Protein AF-A0A7R9BAF6-F1 (afdb_monomer)

Nearest PDB structures (foldseek):
  5l0d-assembly1_B-2  TM=7.474E-01  e=4.850E-01  Homo sapiens
  3h2u-assembly2_C  TM=7.684E-01  e=6.551E-01  Homo sapiens
  3i2w-assembly1_B  TM=4.732E-01  e=7.714E+00  Drosophila melanogaster

Foldseek 3Di:
DVVVVLVVLLVVLQVLLVLAPDPVLSVQSNVLSVQLVVLVVVLVVLVVVLVVDDVSVVVCVVPNVVSVVSSVVSVVSNVVSVVVSCPPPDDDPPPPVVVVVVVVVVVVVVVVVVVVVVVPDDDDDDDD

InterPro domains:
  IPR054082 Talin, IBS2B domain [PF21896] (3-83)

Secondary structure (DSSP, 8-state):
-HHHHHHHHHHHHHHHHTT-SSHHHHHHHHHHHHHHHHHHHHHHHHHHHHHTSTTHHHHHHHHHHHHHHHHHHHHHHHHHHHHHTT-TT---TT-HHHHHHHHHHHHHHHHHHHHHHHHH--PPPP--

Radius of gyration: 27.86 Å; Cα contacts (8 Å, |Δi|>4): 65; chains: 1; bounding box: 76×46×73 Å

Organism: Timema shepardi (NCBI:txid629360)

Solvent-accessible surface area (backbone atoms only — not comparable to full-atom values): 7197 Å² total; per-residue (Å²): 112,68,70,57,55,54,52,52,50,48,51,46,31,55,57,52,27,74,66,34,98,40,72,67,56,20,50,50,31,45,49,29,42,48,50,31,52,52,41,49,48,52,46,52,53,50,51,52,55,29,73,73,38,94,74,20,75,64,54,45,71,66,60,46,58,63,44,54,51,52,33,52,50,31,46,54,52,35,51,57,43,52,61,61,61,56,51,91,85,59,70,63,82,84,36,70,65,56,44,51,51,52,51,51,54,52,49,53,52,52,50,52,52,48,52,52,52,60,72,71,60,72,84,80,79,81,85,128

Mean predicted aligned error: 7.27 Å

Sequence (128 aa):
MGRKAISDMLTICKGTANNADSEELRSRTLHSGHDVAVQYRELLQTILHTLSRPGGASDAKQSLPPISRRIAQCLTELVASAELLKGTDWVDPDDPTVIAENELLGAAASIDAAAKKLASLRPRRSIQ

pLDDT: mean 93.21, std 7.19, range [47.56, 98.25]

Structure (mmCIF, N/CA/C/O backbone):
data_AF-A0A7R9BAF6-F1
#
_entry.id   AF-A0A7R9BAF6-F1
#
loop_
_atom_site.group_PDB
_atom_site.id
_atom_site.type_symbol
_atom_site.label_atom_id
_atom_site.label_alt_id
_atom_site.label_comp_id
_atom_site.label_asym_id
_atom_site.label_entity_id
_atom_site.label_seq_id
_atom_site.pdbx_PDB_ins_code
_atom_site.Cartn_x
_atom_site.Cartn_y
_atom_site.Cartn_z
_atom_site.occupancy
_atom_site.B_iso_or_equiv
_atom_site.auth_seq_id
_atom_site.auth_comp_id
_atom_site.auth_asym_id
_atom_site.auth_atom_id
_atom_site.pdbx_PDB_model_num
ATOM 1 N N . MET A 1 1 ? 3.240 -11.015 -14.853 1.00 77.19 1 MET A N 1
ATOM 2 C CA . MET A 1 1 ? 3.633 -10.765 -13.447 1.00 77.19 1 MET A CA 1
ATOM 3 C C . MET A 1 1 ? 3.827 -9.270 -13.186 1.00 77.19 1 MET A C 1
ATOM 5 O O . MET A 1 1 ? 2.956 -8.683 -12.565 1.00 77.19 1 MET A O 1
ATOM 9 N N . GLY A 1 2 ? 4.854 -8.618 -13.748 1.00 92.25 2 GLY A N 1
ATOM 10 C CA . GLY A 1 2 ? 5.195 -7.211 -13.458 1.00 92.25 2 GLY A CA 1
ATOM 11 C C . GLY A 1 2 ? 4.102 -6.148 -13.650 1.00 92.25 2 GLY A C 1
ATOM 12 O O . GLY A 1 2 ? 3.822 -5.377 -12.741 1.00 92.25 2 GLY A O 1
ATOM 13 N N . ARG A 1 3 ? 3.428 -6.141 -14.811 1.00 93.88 3 ARG A N 1
ATOM 14 C CA . ARG A 1 3 ? 2.337 -5.189 -15.114 1.00 93.88 3 ARG A CA 1
ATOM 15 C C . ARG A 1 3 ? 1.229 -5.209 -14.057 1.00 93.88 3 ARG A C 1
ATOM 17 O O . ARG A 1 3 ? 0.793 -4.154 -13.615 1.00 93.88 3 ARG A O 1
ATOM 24 N N . LYS A 1 4 ? 0.779 -6.411 -13.682 1.00 96.31 4 LYS A N 1
ATOM 25 C CA . LYS A 1 4 ? -0.276 -6.592 -12.684 1.00 96.31 4 LYS A CA 1
ATOM 26 C C . LYS A 1 4 ? 0.189 -6.090 -11.317 1.00 96.31 4 LYS A C 1
ATOM 28 O O . LYS A 1 4 ? -0.508 -5.288 -10.725 1.00 96.31 4 LYS A O 1
ATOM 33 N N . ALA A 1 5 ? 1.400 -6.453 -10.889 1.00 96.56 5 ALA A N 1
ATOM 34 C CA . ALA A 1 5 ? 1.947 -6.017 -9.604 1.00 96.56 5 ALA A CA 1
ATOM 35 C C . ALA A 1 5 ? 1.987 -4.483 -9.451 1.00 96.56 5 ALA A C 1
ATOM 37 O O . ALA A 1 5 ? 1.559 -3.963 -8.427 1.00 96.56 5 ALA A O 1
ATOM 38 N N . ILE A 1 6 ? 2.438 -3.748 -10.476 1.00 97.31 6 ILE A N 1
ATOM 39 C CA . ILE A 1 6 ? 2.443 -2.275 -10.437 1.00 97.31 6 ILE A CA 1
ATOM 40 C C . ILE A 1 6 ? 1.025 -1.699 -10.482 1.00 97.31 6 ILE A C 1
ATOM 42 O O . ILE A 1 6 ? 0.736 -0.747 -9.766 1.00 97.31 6 ILE A O 1
ATOM 46 N N . SER A 1 7 ? 0.133 -2.271 -11.295 1.00 97.50 7 SER A N 1
ATOM 47 C CA . SER A 1 7 ? -1.269 -1.835 -11.360 1.00 97.50 7 SER A CA 1
ATOM 48 C C . SER A 1 7 ? -1.981 -2.006 -10.017 1.00 97.50 7 SER A C 1
ATOM 50 O O . SER A 1 7 ? -2.667 -1.091 -9.560 1.00 97.50 7 SER A O 1
ATOM 52 N N . ASP A 1 8 ? -1.801 -3.165 -9.385 1.00 98.06 8 ASP A N 1
ATOM 53 C CA . ASP A 1 8 ? -2.385 -3.487 -8.086 1.00 98.06 8 ASP A CA 1
ATOM 54 C C . ASP A 1 8 ? -1.806 -2.544 -7.017 1.00 98.06 8 ASP A C 1
ATOM 56 O O . ASP A 1 8 ? -2.564 -1.912 -6.287 1.00 98.06 8 ASP A O 1
ATOM 60 N N . MET A 1 9 ? -0.482 -2.339 -7.002 1.00 97.75 9 MET A N 1
ATOM 61 C CA . MET A 1 9 ? 0.189 -1.409 -6.084 1.00 97.75 9 MET A CA 1
ATOM 62 C C . MET A 1 9 ? -0.327 0.030 -6.219 1.00 97.75 9 MET A C 1
ATOM 64 O O . MET A 1 9 ? -0.660 0.647 -5.211 1.00 97.75 9 MET A O 1
ATOM 68 N N . LEU A 1 10 ? -0.464 0.558 -7.439 1.00 98.06 10 LEU A N 1
ATOM 69 C CA . LEU A 1 10 ? -0.980 1.916 -7.657 1.00 98.06 10 LEU A CA 1
ATOM 70 C C . LEU A 1 10 ? -2.453 2.051 -7.252 1.00 98.06 10 LEU A C 1
ATOM 72 O O . LEU A 1 10 ? -2.856 3.080 -6.708 1.00 98.06 10 LEU A O 1
ATOM 76 N N . THR A 1 11 ? -3.252 1.010 -7.495 1.00 98.12 11 THR A N 1
ATOM 77 C CA . THR A 1 11 ? -4.656 0.964 -7.062 1.00 98.12 11 THR A CA 1
ATOM 78 C C . THR A 1 11 ? -4.746 1.000 -5.539 1.00 98.12 11 THR A C 1
ATOM 80 O O . THR A 1 11 ? -5.525 1.784 -4.996 1.00 98.12 11 THR A O 1
ATOM 83 N N . ILE A 1 12 ? -3.904 0.218 -4.856 1.00 97.56 12 ILE A N 1
ATOM 84 C CA . ILE A 1 12 ? -3.810 0.201 -3.394 1.00 97.56 12 ILE A CA 1
ATOM 85 C C . ILE A 1 12 ? -3.357 1.567 -2.874 1.00 97.56 12 ILE A C 1
ATOM 87 O O . ILE A 1 12 ? -4.059 2.127 -2.042 1.00 97.56 12 ILE A O 1
ATOM 91 N N . CYS A 1 13 ? -2.278 2.153 -3.410 1.00 97.88 13 CYS A N 1
ATOM 92 C CA . CYS A 1 13 ? -1.794 3.478 -2.994 1.00 97.88 13 CYS A CA 1
ATOM 93 C C . CYS A 1 13 ? -2.885 4.545 -3.102 1.00 97.88 13 CYS A C 1
ATOM 95 O O . CYS A 1 13 ? -3.048 5.363 -2.204 1.00 97.88 13 CYS A O 1
ATOM 97 N N . LYS A 1 14 ? -3.658 4.536 -4.194 1.00 97.31 14 LYS A N 1
ATOM 98 C CA . LYS A 1 14 ? -4.771 5.473 -4.372 1.00 97.31 14 LYS A CA 1
ATOM 99 C C . LYS A 1 14 ? -5.886 5.230 -3.352 1.00 97.31 14 LYS A C 1
ATOM 101 O O . LYS A 1 14 ? -6.432 6.187 -2.810 1.00 97.31 14 LYS A O 1
ATOM 106 N N . GLY A 1 15 ? -6.235 3.967 -3.113 1.00 96.44 15 GLY A N 1
ATOM 107 C CA . GLY A 1 15 ? -7.258 3.585 -2.142 1.00 96.44 15 GLY A CA 1
ATOM 108 C C . GLY A 1 15 ? -6.882 3.967 -0.711 1.00 96.44 15 GLY A C 1
ATOM 109 O O . GLY A 1 15 ? -7.695 4.561 -0.007 1.00 96.44 15 GLY A O 1
ATOM 110 N N . THR A 1 16 ? -5.649 3.685 -0.291 1.00 94.88 16 THR A N 1
ATOM 111 C CA . THR A 1 16 ? -5.174 3.992 1.064 1.00 94.88 16 THR A CA 1
ATOM 112 C C . THR A 1 16 ? -4.948 5.485 1.265 1.00 94.88 16 THR A C 1
ATOM 114 O O . THR A 1 16 ? -5.352 6.016 2.292 1.00 94.88 16 THR A O 1
ATOM 117 N N . ALA A 1 17 ? -4.417 6.199 0.268 1.00 96.19 17 ALA A N 1
ATOM 118 C CA . ALA A 1 17 ? -4.232 7.647 0.348 1.00 96.19 17 ALA A CA 1
ATOM 119 C C . ALA A 1 17 ? -5.557 8.406 0.558 1.00 96.19 17 ALA A C 1
ATOM 121 O O . ALA A 1 17 ? -5.575 9.425 1.241 1.00 96.19 17 ALA A O 1
ATOM 122 N N . ASN A 1 18 ? -6.678 7.910 0.021 1.00 94.12 18 ASN A N 1
ATOM 123 C CA . ASN A 1 18 ? -7.999 8.507 0.259 1.00 94.12 18 ASN A CA 1
ATOM 124 C C . ASN A 1 18 ? -8.482 8.383 1.713 1.00 94.12 18 ASN A C 1
ATOM 126 O O . ASN A 1 18 ? -9.389 9.114 2.097 1.00 94.12 18 ASN A O 1
ATOM 130 N N . ASN A 1 19 ? -7.902 7.467 2.488 1.00 90.62 19 ASN A N 1
ATOM 131 C CA . ASN A 1 19 ? -8.203 7.262 3.903 1.00 90.62 19 ASN A CA 1
ATOM 132 C C . ASN A 1 19 ? -7.116 7.855 4.815 1.00 90.62 19 ASN A C 1
ATOM 134 O O . ASN A 1 19 ? -7.100 7.562 6.001 1.00 90.62 19 ASN A O 1
ATOM 138 N N . ALA A 1 20 ? -6.180 8.642 4.274 1.00 94.75 20 ALA A N 1
ATOM 139 C CA . ALA A 1 20 ? -5.123 9.245 5.071 1.00 94.75 20 ALA A CA 1
ATOM 140 C C . ALA A 1 20 ? -5.676 10.346 5.989 1.00 94.75 20 ALA A C 1
ATOM 142 O O . ALA A 1 20 ? -6.450 11.195 5.545 1.00 94.75 20 ALA A O 1
ATOM 143 N N . ASP A 1 21 ? -5.183 10.392 7.226 1.00 91.88 21 ASP A N 1
ATOM 144 C CA . ASP A 1 21 ? -5.605 11.371 8.240 1.00 91.88 21 ASP A CA 1
ATOM 145 C C . ASP A 1 21 ? -5.171 12.813 7.930 1.00 91.88 21 ASP A C 1
ATOM 147 O O . ASP A 1 21 ? -5.655 13.770 8.536 1.00 91.88 21 ASP A O 1
ATOM 151 N N . SER A 1 22 ? -4.241 12.996 6.987 1.00 94.69 22 SER A N 1
ATOM 152 C CA . SER A 1 22 ? -3.759 14.311 6.577 1.00 94.69 22 SER A CA 1
ATOM 153 C C . SER A 1 22 ? -3.507 14.404 5.075 1.00 94.69 22 SER A C 1
ATOM 155 O O . SER A 1 22 ? -3.137 13.437 4.404 1.00 94.69 22 SER A O 1
ATOM 157 N N . GLU A 1 23 ? -3.654 15.620 4.546 1.00 96.69 23 GLU A N 1
ATOM 158 C CA . GLU A 1 23 ? -3.331 15.935 3.152 1.00 96.69 23 GLU A CA 1
ATOM 159 C C . GLU A 1 23 ? -1.846 15.681 2.841 1.00 96.69 23 GLU A C 1
ATOM 161 O O . GLU A 1 23 ? -1.501 15.226 1.751 1.00 96.69 23 GLU A O 1
ATOM 166 N N . GLU A 1 24 ? -0.965 15.912 3.815 1.00 96.50 24 GLU A N 1
ATOM 167 C CA . GLU A 1 24 ? 0.462 15.620 3.692 1.00 96.50 24 GLU A CA 1
ATOM 168 C C . GLU A 1 24 ? 0.711 14.119 3.509 1.00 96.50 24 GLU A C 1
ATOM 170 O O . GLU A 1 24 ? 1.409 13.720 2.575 1.00 96.50 24 GLU A O 1
ATOM 175 N N . LEU A 1 25 ? 0.099 13.274 4.345 1.00 96.00 25 LEU A N 1
ATOM 176 C CA . LEU A 1 25 ? 0.255 11.823 4.262 1.00 96.00 25 LEU A CA 1
ATOM 177 C C . LEU A 1 25 ? -0.388 11.254 2.991 1.00 96.00 25 LEU A C 1
ATOM 179 O O . LEU A 1 25 ? 0.186 10.366 2.347 1.00 96.00 25 LEU A O 1
ATOM 183 N N . ARG A 1 26 ? -1.531 11.815 2.575 1.00 97.56 26 ARG A N 1
ATOM 184 C CA . ARG A 1 26 ? -2.157 11.521 1.280 1.00 97.56 26 ARG A CA 1
ATOM 185 C C . ARG A 1 26 ? -1.191 11.804 0.135 1.00 97.56 26 ARG A C 1
ATOM 187 O O . ARG A 1 26 ? -0.929 10.922 -0.684 1.00 97.56 26 ARG A O 1
ATOM 194 N N . SER A 1 27 ? -0.647 13.018 0.093 1.00 97.88 27 SER A N 1
ATOM 195 C CA . SER A 1 27 ? 0.299 13.443 -0.937 1.00 97.88 27 SER A CA 1
ATOM 196 C C . SER A 1 27 ? 1.537 12.551 -0.940 1.00 97.88 27 SER A C 1
ATOM 198 O O . SER A 1 27 ? 1.890 12.003 -1.984 1.00 97.88 27 SER A O 1
ATOM 200 N N . ARG A 1 28 ? 2.149 12.320 0.225 1.00 97.44 28 ARG A N 1
ATOM 201 C CA . ARG A 1 28 ? 3.330 11.464 0.379 1.00 97.44 28 ARG A CA 1
ATOM 202 C C . ARG A 1 28 ? 3.094 10.050 -0.155 1.00 97.44 28 ARG A C 1
ATOM 204 O O . ARG A 1 28 ? 3.900 9.560 -0.937 1.00 97.44 28 ARG A O 1
ATOM 211 N N . THR A 1 29 ? 1.968 9.427 0.192 1.00 97.94 29 THR A N 1
ATOM 212 C CA . THR A 1 29 ? 1.611 8.075 -0.274 1.00 97.94 29 THR A CA 1
ATOM 213 C C . THR A 1 29 ? 1.487 8.013 -1.797 1.00 97.94 29 THR A C 1
ATOM 215 O O . THR A 1 29 ? 2.025 7.104 -2.434 1.00 97.94 29 THR A O 1
ATOM 218 N N . LEU A 1 30 ? 0.804 8.994 -2.399 1.00 98.12 30 LEU A N 1
ATOM 219 C CA . LEU A 1 30 ? 0.645 9.067 -3.853 1.00 98.12 30 LEU A CA 1
ATOM 220 C C . LEU A 1 30 ? 1.987 9.287 -4.563 1.00 98.12 30 LEU A C 1
ATOM 222 O O . LEU A 1 30 ? 2.245 8.637 -5.578 1.00 98.12 30 LEU A O 1
ATOM 226 N N . HIS A 1 31 ? 2.846 10.154 -4.019 1.00 98.12 31 HIS A N 1
ATOM 227 C CA . HIS A 1 31 ? 4.179 10.411 -4.564 1.00 98.12 31 HIS A CA 1
ATOM 228 C C . HIS A 1 31 ? 5.076 9.172 -4.477 1.00 98.12 31 HIS A C 1
ATOM 230 O O . HIS A 1 31 ? 5.624 8.757 -5.496 1.00 98.12 31 HIS A O 1
ATOM 236 N N . SER A 1 32 ? 5.157 8.505 -3.321 1.00 97.94 32 SER A N 1
ATOM 237 C CA . SER A 1 32 ? 5.966 7.287 -3.184 1.00 97.94 32 SER A CA 1
ATOM 238 C C . SER A 1 32 ? 5.497 6.170 -4.127 1.00 97.94 32 SER A C 1
ATOM 240 O O . SER A 1 32 ? 6.321 5.511 -4.763 1.00 97.94 32 SER A O 1
ATOM 242 N N . GLY A 1 33 ? 4.182 5.978 -4.291 1.00 98.12 33 GLY A N 1
ATOM 243 C CA . GLY A 1 33 ? 3.640 5.009 -5.253 1.00 98.12 33 GLY A CA 1
ATOM 244 C C . GLY A 1 33 ? 3.973 5.362 -6.709 1.00 98.12 33 GLY A C 1
ATOM 245 O O . GLY A 1 33 ? 4.357 4.491 -7.499 1.00 98.12 33 GLY A O 1
ATOM 246 N N . HIS A 1 34 ? 3.876 6.646 -7.065 1.00 98.19 34 HIS A N 1
ATOM 247 C CA . HIS A 1 34 ? 4.282 7.155 -8.375 1.00 98.19 34 HIS A CA 1
ATOM 248 C C . HIS A 1 34 ? 5.770 6.898 -8.651 1.00 98.19 34 HIS A C 1
ATOM 250 O O . HIS A 1 34 ? 6.114 6.403 -9.728 1.00 98.19 34 HIS A O 1
ATOM 256 N N . ASP A 1 35 ? 6.645 7.166 -7.686 1.00 98.25 35 ASP A N 1
ATOM 257 C CA . ASP A 1 35 ? 8.091 7.029 -7.864 1.00 98.25 35 ASP A CA 1
ATOM 258 C C . ASP A 1 35 ? 8.504 5.572 -8.079 1.00 98.25 35 ASP A C 1
ATOM 260 O O . ASP A 1 35 ? 9.280 5.283 -8.997 1.00 98.25 35 ASP A O 1
ATOM 264 N N . VAL A 1 36 ? 7.894 4.626 -7.351 1.00 98.12 36 VAL A N 1
ATOM 265 C CA . VAL A 1 36 ? 8.062 3.187 -7.625 1.00 98.12 36 VAL A CA 1
ATOM 266 C C . VAL A 1 36 ? 7.672 2.858 -9.072 1.00 98.12 36 VAL A C 1
ATOM 268 O O . VAL A 1 36 ? 8.406 2.149 -9.767 1.00 98.12 36 VAL A O 1
ATOM 271 N N . ALA A 1 37 ? 6.546 3.385 -9.564 1.00 98.06 37 ALA A N 1
ATOM 272 C CA . ALA A 1 37 ? 6.095 3.138 -10.934 1.00 98.06 37 ALA A CA 1
ATOM 273 C C . ALA A 1 37 ? 7.024 3.762 -11.991 1.00 98.06 37 ALA A C 1
ATOM 275 O O . ALA A 1 37 ? 7.264 3.143 -13.034 1.00 98.06 37 ALA A O 1
ATOM 276 N N . VAL A 1 38 ? 7.590 4.944 -11.728 1.00 98.19 38 VAL A N 1
ATOM 277 C CA . VAL A 1 38 ? 8.584 5.583 -12.604 1.00 98.19 38 VAL A CA 1
ATOM 278 C C . VAL A 1 38 ? 9.864 4.755 -12.677 1.00 98.19 38 VAL A C 1
ATOM 280 O O . VAL A 1 38 ? 10.321 4.463 -13.785 1.00 98.19 38 VAL A O 1
ATOM 283 N N . GLN A 1 39 ? 10.409 4.313 -11.540 1.00 97.62 39 GLN A N 1
ATOM 284 C CA . GLN A 1 39 ? 11.616 3.476 -11.538 1.00 97.62 39 GLN A CA 1
ATOM 285 C C . GLN A 1 39 ? 11.365 2.110 -12.190 1.00 97.62 39 GLN A C 1
ATOM 287 O O . GLN A 1 39 ? 12.229 1.575 -12.887 1.00 97.62 39 GLN A O 1
ATOM 292 N N . TYR A 1 40 ? 10.162 1.553 -12.032 1.00 97.56 40 TYR A N 1
ATOM 293 C CA . TYR A 1 40 ? 9.788 0.327 -12.728 1.00 97.56 40 TYR A CA 1
ATOM 294 C C . TYR A 1 40 ? 9.671 0.527 -14.245 1.00 97.56 40 TYR A C 1
ATOM 296 O O . TYR A 1 40 ? 10.091 -0.333 -15.020 1.00 97.56 40 TYR A O 1
ATOM 304 N N . ARG A 1 41 ? 9.139 1.666 -14.701 1.00 97.12 41 ARG A N 1
ATOM 305 C CA . ARG A 1 41 ? 9.104 2.006 -16.131 1.00 97.12 41 ARG A CA 1
ATOM 306 C C . ARG A 1 41 ? 10.515 2.131 -16.706 1.00 97.12 41 ARG A C 1
ATOM 308 O O . ARG A 1 41 ? 10.770 1.560 -17.764 1.00 97.12 41 ARG A O 1
ATOM 315 N N . GLU A 1 42 ? 11.417 2.796 -15.989 1.00 96.31 42 GLU A N 1
ATOM 316 C CA . GLU A 1 42 ? 12.834 2.916 -16.360 1.00 96.31 42 GLU A CA 1
ATOM 317 C C . GLU A 1 42 ? 13.495 1.535 -16.511 1.00 96.31 42 GLU A C 1
ATOM 319 O O . GLU A 1 42 ? 14.204 1.273 -17.487 1.00 96.31 42 GLU A O 1
ATOM 324 N N . LEU A 1 43 ? 13.200 0.604 -15.594 1.00 95.69 43 LEU A N 1
ATOM 325 C CA . LEU A 1 43 ? 13.653 -0.785 -15.693 1.00 95.69 43 LEU A CA 1
ATOM 326 C C . LEU A 1 43 ? 13.177 -1.444 -16.992 1.00 95.69 43 LEU A C 1
ATOM 328 O O . LEU A 1 43 ? 13.979 -2.052 -17.700 1.00 95.69 43 LEU A O 1
ATOM 332 N N . LEU A 1 44 ? 11.888 -1.320 -17.324 1.00 95.06 44 LEU A N 1
ATOM 333 C CA . LEU A 1 44 ? 11.327 -1.909 -18.544 1.00 95.06 44 LEU A CA 1
ATOM 334 C C . LEU A 1 44 ? 11.938 -1.301 -19.812 1.00 95.06 44 LEU A C 1
ATOM 336 O O . LEU A 1 44 ? 12.245 -2.036 -20.751 1.00 95.06 44 LEU A O 1
ATOM 340 N N . GLN A 1 45 ? 12.135 0.018 -19.834 1.00 94.44 45 GLN A N 1
ATOM 341 C CA . GLN A 1 45 ? 12.775 0.720 -20.950 1.00 94.44 45 GLN A CA 1
ATOM 342 C C . GLN A 1 45 ? 14.228 0.265 -21.130 1.00 94.44 45 GLN A C 1
ATOM 344 O O . GLN A 1 45 ? 14.650 -0.011 -22.255 1.00 94.44 45 GLN A O 1
ATOM 349 N N . THR A 1 46 ? 14.961 0.096 -20.028 1.00 93.31 46 THR A N 1
ATOM 350 C CA . THR A 1 46 ? 16.342 -0.404 -20.046 1.00 93.31 46 THR A CA 1
ATOM 351 C C . THR A 1 46 ? 16.406 -1.839 -20.553 1.00 93.31 46 THR A C 1
ATOM 353 O O . THR A 1 46 ? 17.188 -2.131 -21.452 1.00 93.31 46 THR A O 1
ATOM 356 N N . ILE A 1 47 ? 15.540 -2.725 -20.050 1.00 92.69 47 ILE A N 1
ATOM 357 C CA . ILE A 1 47 ? 15.453 -4.114 -20.523 1.00 92.69 47 ILE A CA 1
ATOM 358 C C . ILE A 1 47 ? 15.176 -4.150 -22.029 1.00 92.69 47 ILE A C 1
ATOM 360 O O . ILE A 1 47 ? 15.863 -4.864 -22.757 1.00 92.69 47 ILE A O 1
ATOM 364 N N . LEU A 1 48 ? 14.211 -3.361 -22.512 1.00 92.06 48 LEU A N 1
ATOM 365 C CA . LEU A 1 48 ? 13.889 -3.296 -23.936 1.00 92.06 48 LEU A CA 1
ATOM 366 C C . LEU A 1 48 ? 15.089 -2.829 -24.769 1.00 92.06 48 LEU A C 1
ATOM 368 O O . LEU A 1 48 ? 15.411 -3.461 -25.776 1.00 92.06 48 LEU A O 1
ATOM 372 N N . HIS A 1 49 ? 15.762 -1.754 -24.346 1.00 90.88 49 HIS A N 1
ATOM 373 C CA . HIS A 1 49 ? 16.949 -1.245 -25.035 1.00 90.88 49 HIS A CA 1
ATOM 374 C C . HIS A 1 49 ? 18.042 -2.313 -25.119 1.00 90.88 49 HIS A C 1
ATOM 376 O O . HIS A 1 49 ? 18.604 -2.558 -26.186 1.00 90.88 49 HIS A O 1
ATOM 382 N N . THR A 1 50 ? 18.304 -2.985 -24.001 1.00 90.88 50 THR A N 1
ATOM 383 C CA . THR A 1 50 ? 19.333 -4.011 -23.904 1.00 90.88 50 THR A CA 1
ATOM 384 C C . THR A 1 50 ? 19.024 -5.239 -24.760 1.00 90.88 50 THR A C 1
ATOM 386 O O . THR A 1 50 ? 19.916 -5.751 -25.430 1.00 90.88 50 THR A O 1
ATOM 389 N N . LEU A 1 51 ? 17.770 -5.695 -24.801 1.00 88.88 51 LEU A N 1
ATOM 390 C CA . LEU A 1 51 ? 17.365 -6.831 -25.639 1.00 88.88 51 LEU A CA 1
ATOM 391 C C . LEU A 1 51 ? 17.383 -6.506 -27.139 1.00 88.88 51 LEU A C 1
ATOM 393 O O . LEU A 1 51 ? 17.496 -7.413 -27.958 1.00 88.88 51 LEU A O 1
ATOM 397 N N . SER A 1 52 ? 17.293 -5.225 -27.500 1.00 88.44 52 SER A N 1
ATOM 398 C CA . SER A 1 52 ? 17.239 -4.776 -28.896 1.00 88.44 52 SER A CA 1
ATOM 399 C C . SER A 1 52 ? 18.620 -4.603 -29.548 1.00 88.44 52 SER A C 1
ATOM 401 O O . SER A 1 52 ? 18.688 -4.326 -30.744 1.00 88.44 52 SER A O 1
ATOM 403 N N . ARG A 1 53 ? 19.728 -4.745 -28.800 1.00 87.19 53 ARG A N 1
ATOM 404 C CA . ARG A 1 53 ? 21.102 -4.571 -29.310 1.00 87.19 53 ARG A CA 1
ATOM 405 C C . ARG A 1 53 ? 21.894 -5.886 -29.343 1.00 87.19 53 ARG A C 1
ATOM 407 O O . ARG A 1 53 ? 21.896 -6.622 -28.353 1.00 87.19 53 ARG A O 1
ATOM 414 N N . PRO A 1 54 ? 22.663 -6.152 -30.419 1.00 80.38 54 PRO A N 1
ATOM 415 C CA . PRO A 1 54 ? 23.653 -7.227 -30.422 1.00 80.38 54 PRO A CA 1
ATOM 416 C C . PRO A 1 54 ? 24.668 -7.012 -29.290 1.00 80.38 54 PRO A C 1
ATOM 418 O O . PRO A 1 54 ? 25.215 -5.920 -29.153 1.00 80.38 54 PRO A O 1
ATOM 421 N N . GLY A 1 55 ? 24.900 -8.033 -28.460 1.00 77.31 55 GLY A N 1
ATOM 422 C CA . GLY A 1 55 ? 25.800 -7.942 -27.300 1.00 77.31 55 GLY A CA 1
ATOM 423 C C . GLY A 1 55 ? 25.179 -7.363 -26.020 1.00 77.31 55 GLY A C 1
ATOM 424 O O . GLY A 1 55 ? 25.868 -7.283 -25.009 1.00 77.31 55 GLY A O 1
ATOM 425 N N . GLY A 1 56 ? 23.881 -7.036 -25.996 1.00 76.88 56 GLY A N 1
ATOM 426 C CA . GLY A 1 56 ? 23.238 -6.406 -24.834 1.00 76.88 56 GLY A CA 1
ATOM 427 C C . GLY A 1 56 ? 23.329 -7.187 -23.513 1.00 76.88 56 GLY A C 1
ATOM 428 O O . GLY A 1 56 ? 23.238 -6.600 -22.440 1.00 76.88 56 GLY A O 1
ATOM 429 N N . ALA A 1 57 ? 23.588 -8.496 -23.539 1.00 76.31 57 ALA A N 1
ATOM 430 C CA . ALA A 1 57 ? 23.733 -9.294 -22.320 1.00 76.31 57 ALA A CA 1
ATOM 431 C C . ALA A 1 57 ? 24.852 -8.798 -21.375 1.00 76.31 57 ALA A C 1
ATOM 433 O O . ALA A 1 57 ? 24.719 -8.953 -20.158 1.00 76.31 57 ALA A O 1
ATOM 434 N N . SER A 1 58 ? 25.936 -8.202 -21.892 1.00 78.69 58 SER A N 1
ATOM 435 C CA . SER A 1 58 ? 26.980 -7.591 -21.050 1.00 78.69 58 SER A CA 1
ATOM 436 C C . SER A 1 58 ? 26.517 -6.273 -20.430 1.00 78.69 58 SER A C 1
ATOM 438 O O . SER A 1 58 ? 26.728 -6.054 -19.238 1.00 78.69 58 SER A O 1
ATOM 440 N N . ASP A 1 59 ? 25.821 -5.444 -21.209 1.00 81.56 59 ASP A N 1
ATOM 441 C CA . ASP A 1 59 ? 25.312 -4.139 -20.776 1.00 81.56 59 ASP A CA 1
ATOM 442 C C . ASP A 1 59 ? 24.216 -4.297 -19.712 1.00 81.56 59 ASP A C 1
ATOM 444 O O . ASP A 1 59 ? 24.188 -3.550 -18.733 1.00 81.56 59 ASP A O 1
ATOM 448 N N . ALA A 1 60 ? 23.371 -5.330 -19.835 1.00 84.25 60 ALA A N 1
ATOM 449 C CA . ALA A 1 60 ? 22.319 -5.658 -18.865 1.00 84.25 60 ALA A CA 1
ATOM 450 C C . ALA A 1 60 ? 22.878 -5.849 -17.450 1.00 84.25 60 ALA A C 1
ATOM 452 O O . ALA A 1 60 ? 22.305 -5.386 -16.462 1.00 84.25 60 ALA A O 1
ATOM 453 N N . LYS A 1 61 ? 24.015 -6.550 -17.352 1.00 83.12 61 LYS A N 1
ATOM 454 C CA . LYS A 1 61 ? 24.642 -6.886 -16.068 1.00 83.12 61 LYS A CA 1
ATOM 455 C C . LYS A 1 61 ? 25.136 -5.648 -15.325 1.00 83.12 61 LYS A C 1
ATOM 457 O O . LYS A 1 61 ? 25.240 -5.694 -14.103 1.00 83.12 61 LYS A O 1
ATOM 462 N N . GLN A 1 62 ? 25.419 -4.558 -16.036 1.00 88.31 62 GLN A N 1
ATOM 463 C CA . GLN A 1 62 ? 25.882 -3.307 -15.439 1.00 88.31 62 GLN A CA 1
ATOM 464 C C . GLN A 1 62 ? 24.739 -2.308 -15.215 1.00 88.31 62 GLN A C 1
ATOM 466 O O . GLN A 1 62 ? 24.717 -1.635 -14.184 1.00 88.31 62 GLN A O 1
ATOM 471 N N . SER A 1 63 ? 23.773 -2.228 -16.135 1.00 90.44 63 SER A N 1
ATOM 472 C CA . SER A 1 63 ? 22.720 -1.202 -16.112 1.00 90.44 63 SER A CA 1
ATOM 473 C C . SER A 1 63 ? 21.531 -1.535 -15.202 1.00 90.44 63 SER A C 1
ATOM 475 O O . SER A 1 63 ? 20.961 -0.635 -14.583 1.00 90.44 63 SER A O 1
ATOM 477 N N . LEU A 1 64 ? 21.166 -2.815 -15.066 1.00 93.81 64 LEU A N 1
ATOM 478 C CA . LEU A 1 64 ? 19.987 -3.232 -14.296 1.00 93.81 64 LEU A CA 1
ATOM 479 C C . LEU A 1 64 ? 20.164 -3.154 -12.767 1.00 93.81 64 LEU A C 1
ATOM 481 O O . LEU A 1 64 ? 19.234 -2.690 -12.098 1.00 93.81 64 LEU A O 1
ATOM 485 N N . PRO A 1 65 ? 21.309 -3.545 -12.162 1.00 95.75 65 PRO A N 1
ATOM 486 C CA . PRO A 1 65 ? 21.450 -3.517 -10.703 1.00 95.75 65 PRO A CA 1
ATOM 487 C C . PRO A 1 65 ? 21.258 -2.128 -10.063 1.00 95.75 65 PRO A C 1
ATOM 489 O O . PRO A 1 65 ? 20.581 -2.045 -9.036 1.00 95.75 65 PRO A O 1
ATOM 492 N N . PRO A 1 66 ? 21.776 -1.018 -10.631 1.00 96.38 66 PRO A N 1
ATOM 493 C CA . PRO A 1 66 ? 21.478 0.325 -10.133 1.00 96.38 66 PRO A CA 1
ATOM 494 C C . PRO A 1 66 ? 19.985 0.675 -10.151 1.00 96.38 66 PRO A C 1
ATOM 496 O O . PRO A 1 66 ? 19.500 1.304 -9.214 1.00 96.38 66 PRO A O 1
ATOM 499 N N . ILE A 1 67 ? 19.245 0.273 -11.190 1.00 96.12 67 ILE A N 1
ATOM 500 C CA . ILE A 1 67 ? 17.794 0.508 -11.274 1.00 96.12 67 ILE A CA 1
ATOM 501 C C . ILE A 1 67 ? 17.069 -0.310 -10.203 1.00 96.12 67 ILE A C 1
ATOM 503 O O . ILE A 1 67 ? 16.224 0.221 -9.489 1.00 96.12 67 ILE A O 1
ATOM 507 N N . SER A 1 68 ? 17.459 -1.574 -10.018 1.00 96.56 68 SER A N 1
ATOM 508 C CA . SER A 1 68 ? 16.900 -2.424 -8.963 1.00 96.56 68 SER A CA 1
ATOM 509 C C . SER A 1 68 ? 17.093 -1.827 -7.566 1.00 96.56 68 SER A C 1
ATOM 511 O O . SER A 1 68 ? 16.180 -1.901 -6.747 1.00 96.56 68 SER A O 1
ATOM 513 N N . ARG A 1 69 ? 18.255 -1.219 -7.285 1.00 98.06 69 ARG A N 1
ATOM 514 C CA . ARG A 1 69 ? 18.503 -0.537 -6.004 1.00 98.06 69 ARG A CA 1
ATOM 515 C C . ARG A 1 69 ? 17.616 0.693 -5.821 1.00 98.06 69 ARG A C 1
ATOM 517 O O . ARG A 1 69 ? 17.083 0.876 -4.734 1.00 98.06 69 ARG A O 1
ATOM 524 N N . ARG A 1 70 ? 17.412 1.486 -6.878 1.00 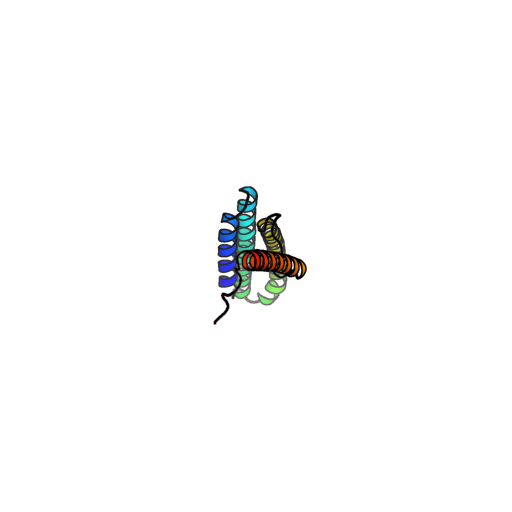98.12 70 ARG A N 1
ATOM 525 C CA . ARG A 1 70 ? 16.492 2.636 -6.848 1.00 98.12 70 ARG A CA 1
ATOM 526 C C . ARG A 1 70 ? 15.051 2.204 -6.584 1.00 98.12 70 ARG A C 1
ATOM 528 O O . ARG A 1 70 ? 14.392 2.794 -5.741 1.00 98.12 70 ARG A O 1
ATOM 535 N N . ILE A 1 71 ? 14.586 1.129 -7.228 1.00 97.75 71 ILE A N 1
ATOM 536 C CA . ILE A 1 71 ? 13.259 0.556 -6.947 1.00 97.75 71 ILE A CA 1
ATOM 537 C C . ILE A 1 71 ? 13.152 0.144 -5.475 1.00 97.75 71 ILE A C 1
ATOM 539 O O . ILE A 1 71 ? 12.163 0.471 -4.830 1.00 97.75 71 ILE A O 1
ATOM 543 N N . ALA A 1 72 ? 14.165 -0.538 -4.932 1.00 97.94 72 ALA A N 1
ATOM 544 C CA . ALA A 1 72 ? 14.165 -0.944 -3.527 1.00 97.94 72 ALA A CA 1
ATOM 545 C C . ALA A 1 72 ? 14.097 0.261 -2.572 1.00 97.94 72 ALA A C 1
ATOM 547 O O . ALA A 1 72 ? 13.365 0.211 -1.592 1.00 97.94 72 ALA A O 1
ATOM 548 N N . GLN A 1 73 ? 14.799 1.356 -2.878 1.00 98.06 73 GLN A N 1
ATOM 549 C CA . GLN A 1 73 ? 14.733 2.597 -2.098 1.00 98.06 73 GLN A CA 1
ATOM 550 C C . GLN A 1 73 ? 13.328 3.212 -2.122 1.00 98.06 73 GLN A C 1
ATOM 552 O O . GLN A 1 73 ? 12.765 3.466 -1.060 1.00 98.06 73 GLN A O 1
ATOM 557 N N . CYS A 1 74 ? 12.721 3.356 -3.305 1.00 98.00 74 CYS A N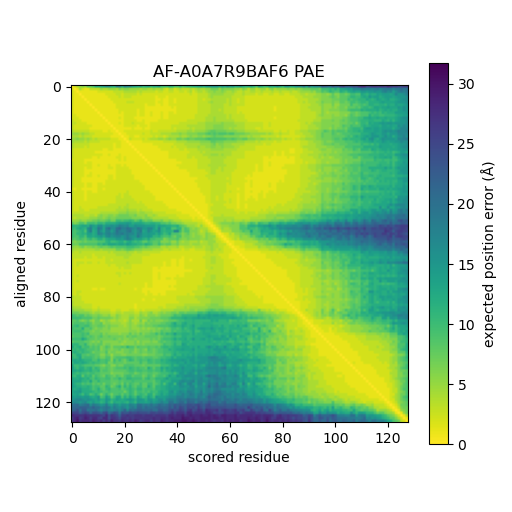 1
ATOM 558 C CA . CYS A 1 74 ? 11.347 3.853 -3.423 1.00 98.00 74 CYS A CA 1
ATOM 559 C C . CYS A 1 74 ? 10.341 2.943 -2.694 1.00 98.00 74 CYS A C 1
ATOM 561 O O . CYS A 1 74 ? 9.382 3.427 -2.100 1.00 98.00 74 CYS A O 1
ATOM 563 N N . LEU A 1 75 ? 10.559 1.621 -2.704 1.00 97.62 75 LEU A N 1
ATOM 564 C CA . LEU A 1 75 ? 9.727 0.678 -1.953 1.00 97.62 75 LEU A CA 1
ATOM 565 C C . LEU A 1 75 ? 9.867 0.867 -0.442 1.00 97.62 75 LEU A C 1
ATOM 567 O O . LEU A 1 75 ? 8.855 0.844 0.251 1.00 97.62 75 LEU A O 1
ATOM 571 N N . THR A 1 76 ? 11.076 1.096 0.072 1.00 98.06 76 THR A N 1
ATOM 572 C CA . THR A 1 76 ? 11.285 1.411 1.494 1.00 98.06 76 THR A CA 1
ATOM 573 C C . THR A 1 76 ? 10.513 2.665 1.905 1.00 98.06 76 THR A C 1
ATOM 575 O O . THR A 1 76 ? 9.870 2.676 2.953 1.00 98.06 76 THR A O 1
ATOM 578 N N . GLU A 1 77 ? 10.517 3.707 1.074 1.00 97.25 77 GLU A N 1
ATOM 579 C CA . GLU A 1 77 ? 9.761 4.941 1.333 1.00 97.25 77 GLU A CA 1
ATOM 580 C C . GLU A 1 77 ? 8.243 4.731 1.268 1.00 97.25 77 GLU A C 1
ATOM 582 O O . GLU A 1 77 ? 7.502 5.270 2.099 1.00 97.25 77 GLU A O 1
ATOM 587 N N . LEU A 1 78 ? 7.774 3.922 0.313 1.00 97.69 78 LEU A N 1
ATOM 588 C CA . LEU A 1 78 ? 6.364 3.563 0.203 1.00 97.69 78 LEU A CA 1
ATOM 589 C C . LEU A 1 78 ? 5.898 2.757 1.422 1.00 97.69 78 LEU A C 1
ATOM 591 O O . LEU A 1 78 ? 4.844 3.059 1.975 1.00 97.69 78 LEU A O 1
ATOM 595 N N . VAL A 1 79 ? 6.693 1.783 1.875 1.00 97.06 79 VAL A N 1
ATOM 596 C CA . VAL A 1 79 ? 6.410 1.003 3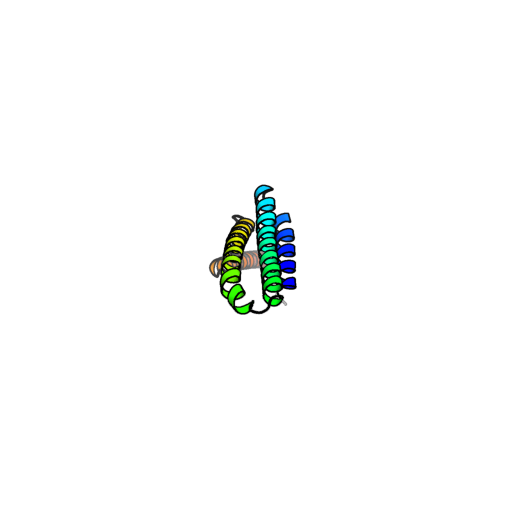.090 1.00 97.06 79 VAL A CA 1
ATOM 597 C C . VAL A 1 79 ? 6.385 1.909 4.316 1.00 97.06 79 VAL A C 1
ATOM 599 O O . VAL A 1 79 ? 5.432 1.853 5.083 1.00 97.06 79 VAL A O 1
ATOM 602 N N . ALA A 1 80 ? 7.361 2.807 4.470 1.00 95.62 80 ALA A N 1
ATOM 603 C CA . ALA A 1 80 ? 7.355 3.772 5.569 1.00 95.62 80 ALA A CA 1
ATOM 604 C C . ALA A 1 80 ? 6.096 4.658 5.559 1.00 95.62 80 ALA A C 1
ATOM 606 O O . ALA A 1 80 ? 5.546 4.967 6.611 1.00 95.62 80 ALA A O 1
ATOM 607 N N . SER A 1 81 ? 5.612 5.047 4.377 1.00 95.06 81 SER A N 1
ATOM 608 C CA . SER A 1 81 ? 4.363 5.808 4.245 1.00 95.0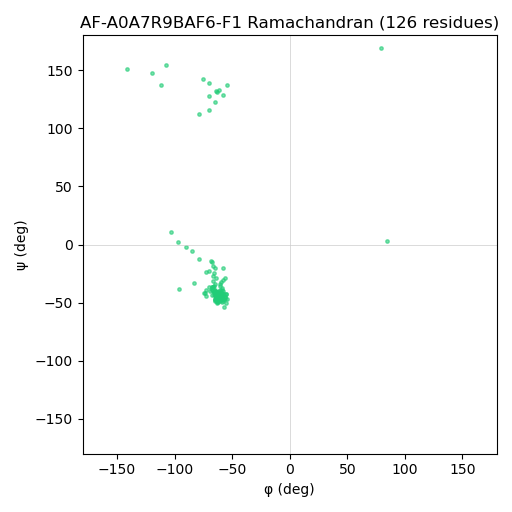6 81 SER A CA 1
ATOM 609 C C . SER A 1 81 ? 3.131 4.953 4.577 1.00 95.06 81 SER A C 1
ATOM 611 O O . SER A 1 81 ? 2.205 5.444 5.214 1.00 95.06 81 SER A O 1
ATOM 613 N N . ALA A 1 82 ? 3.136 3.669 4.208 1.00 94.19 82 ALA A N 1
ATOM 614 C CA . ALA A 1 82 ? 2.078 2.719 4.547 1.00 94.19 82 ALA A CA 1
ATOM 615 C C . ALA A 1 82 ? 1.990 2.431 6.054 1.00 94.19 82 ALA A C 1
ATOM 617 O O . ALA A 1 82 ? 0.889 2.288 6.574 1.00 94.19 82 ALA A O 1
ATOM 618 N N . GLU A 1 83 ? 3.120 2.393 6.762 1.00 93.19 83 GLU A N 1
ATOM 619 C CA . GLU A 1 83 ? 3.132 2.259 8.224 1.00 93.19 83 GLU A CA 1
ATOM 620 C C . GLU A 1 83 ? 2.474 3.462 8.909 1.00 93.19 83 GLU A C 1
ATOM 622 O O . GLU A 1 83 ? 1.679 3.290 9.827 1.00 93.19 83 GLU A O 1
ATOM 627 N N . LEU A 1 84 ? 2.722 4.679 8.415 1.00 93.88 84 LEU A N 1
ATOM 628 C CA . LEU A 1 84 ? 2.078 5.887 8.942 1.00 93.88 84 LEU A CA 1
ATOM 629 C C . LEU A 1 84 ? 0.563 5.914 8.685 1.00 93.88 84 LEU A C 1
ATOM 631 O O . LEU A 1 84 ? -0.179 6.459 9.494 1.00 93.88 84 LEU A O 1
ATOM 635 N N . LEU A 1 85 ? 0.099 5.312 7.584 1.00 93.88 85 LEU A N 1
ATOM 636 C CA . LEU A 1 85 ? -1.325 5.228 7.229 1.00 93.88 85 LEU A CA 1
ATOM 637 C C . LEU A 1 85 ? -2.153 4.341 8.163 1.00 93.88 85 LEU A C 1
ATOM 639 O O . LEU A 1 85 ? -3.377 4.408 8.114 1.00 93.88 85 LEU A O 1
ATOM 643 N N . LYS A 1 86 ? -1.518 3.502 8.986 1.00 91.19 86 LYS A N 1
ATOM 644 C CA . LYS A 1 86 ? -2.231 2.683 9.971 1.00 91.19 86 LYS A CA 1
ATOM 645 C C . LYS A 1 86 ? -2.872 3.546 11.067 1.00 91.19 86 LYS A C 1
ATOM 647 O O . LYS A 1 86 ? -3.898 3.156 11.611 1.00 91.19 86 LYS A O 1
ATOM 652 N N . GLY A 1 87 ? -2.304 4.720 11.347 1.00 88.56 87 GLY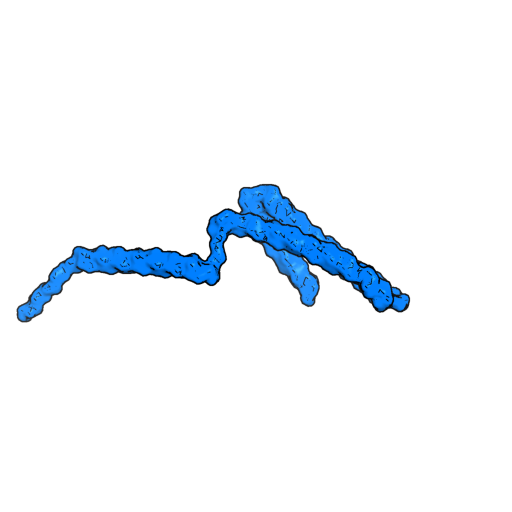 A N 1
ATOM 653 C CA . GLY A 1 87 ? -2.706 5.562 12.471 1.00 88.56 87 GLY A CA 1
ATOM 654 C C . GLY A 1 87 ? -2.115 5.078 13.800 1.00 88.56 87 GLY A C 1
ATOM 655 O O . GLY A 1 87 ? -1.527 4.000 13.890 1.00 88.56 87 GLY A O 1
ATOM 656 N N . THR A 1 88 ? -2.239 5.897 14.846 1.00 85.31 88 THR A N 1
ATOM 657 C CA . THR A 1 88 ? -1.655 5.615 16.173 1.00 85.31 88 THR A CA 1
ATOM 658 C C . THR A 1 88 ? -2.380 4.520 16.941 1.00 85.31 88 THR A C 1
ATOM 660 O O . THR A 1 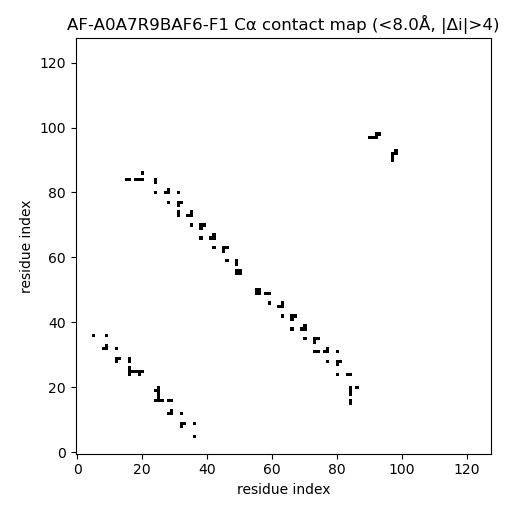88 ? -1.784 3.893 17.811 1.00 85.31 88 THR A O 1
ATOM 663 N N . ASP A 1 89 ? -3.649 4.300 16.612 1.00 87.00 89 ASP A N 1
ATOM 664 C CA . ASP A 1 89 ? -4.541 3.403 17.349 1.00 87.00 89 ASP A CA 1
ATOM 665 C C . ASP A 1 89 ? -4.609 2.014 16.704 1.00 87.00 89 ASP A C 1
ATOM 667 O O . ASP A 1 89 ? -5.361 1.142 17.143 1.00 87.00 89 ASP A O 1
ATOM 671 N N . TRP A 1 90 ? -3.838 1.800 15.636 1.00 90.56 90 TRP A N 1
ATOM 672 C CA . TRP A 1 90 ? -3.749 0.497 15.010 1.00 90.56 90 TRP A CA 1
ATOM 673 C C . TRP A 1 90 ? -3.005 -0.472 15.918 1.00 90.56 90 TRP A C 1
ATOM 675 O O . TRP A 1 90 ? -1.879 -0.226 16.351 1.00 90.56 90 TRP A O 1
ATOM 685 N N . VAL A 1 91 ? -3.641 -1.610 16.147 1.00 89.50 91 VAL A N 1
ATOM 686 C CA . VAL A 1 91 ? -3.064 -2.766 16.817 1.00 89.50 91 VAL A CA 1
ATOM 687 C C . VAL A 1 91 ? -3.090 -3.939 15.851 1.00 89.50 91 VAL A C 1
ATOM 689 O O . VAL A 1 91 ? -3.988 -4.038 15.011 1.00 89.50 91 VAL A O 1
ATOM 692 N N . ASP A 1 92 ? -2.101 -4.819 15.957 1.00 90.88 92 ASP A N 1
ATOM 693 C CA . ASP A 1 92 ? -2.071 -6.030 15.148 1.00 90.88 92 ASP A CA 1
ATOM 694 C C . A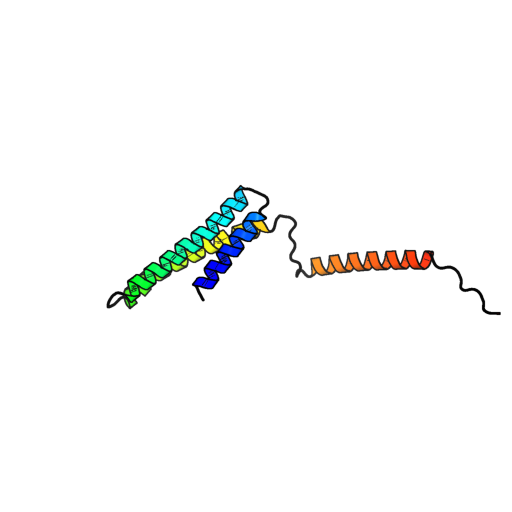SP A 1 92 ? -3.184 -6.982 15.627 1.00 90.88 92 ASP A C 1
ATOM 696 O O . ASP A 1 92 ? -3.151 -7.420 16.780 1.00 90.88 92 ASP A O 1
ATOM 700 N N . PRO A 1 93 ? -4.194 -7.292 14.789 1.00 89.69 93 PRO A N 1
ATOM 701 C CA . PRO A 1 93 ? -5.280 -8.188 15.179 1.00 89.69 93 PRO A CA 1
ATOM 702 C C . PRO A 1 93 ? -4.807 -9.623 15.444 1.00 89.69 93 PRO A C 1
ATOM 704 O O . PRO A 1 93 ? -5.513 -10.364 16.129 1.00 89.69 93 PRO A O 1
ATOM 707 N N . ASP A 1 94 ? -3.636 -10.006 14.928 1.00 94.00 94 ASP A N 1
ATOM 708 C CA . ASP A 1 94 ? -3.037 -11.320 15.157 1.00 94.00 94 ASP A CA 1
ATOM 709 C C . ASP A 1 94 ? -2.123 -11.339 16.404 1.00 94.00 94 ASP A C 1
ATOM 711 O O . ASP A 1 94 ? -1.600 -12.399 16.766 1.00 94.00 94 ASP A O 1
ATOM 715 N N . ASP A 1 95 ? -1.937 -10.203 17.097 1.00 95.75 95 ASP A N 1
ATOM 716 C CA . ASP A 1 95 ? -1.171 -10.146 18.348 1.00 95.75 95 ASP A CA 1
ATOM 717 C C . ASP A 1 95 ? -1.887 -10.960 19.449 1.00 95.75 95 ASP A C 1
ATOM 719 O O . ASP A 1 95 ? -3.033 -10.657 19.806 1.00 95.75 95 ASP A O 1
ATOM 723 N N . PRO A 1 96 ? -1.225 -11.970 20.054 1.00 96.44 96 PRO A N 1
ATOM 724 C CA . PRO A 1 96 ? -1.825 -12.803 21.098 1.00 96.44 96 PRO A CA 1
ATOM 725 C C . PRO A 1 96 ? -2.363 -12.018 22.301 1.00 96.44 96 PRO A C 1
ATOM 727 O O . PRO A 1 96 ? -3.303 -12.467 22.958 1.00 96.44 96 PRO A O 1
ATOM 730 N N . THR A 1 97 ? -1.779 -10.859 22.598 1.00 95.38 97 THR A N 1
ATOM 731 C CA . THR A 1 97 ? -2.182 -9.966 23.689 1.00 95.38 97 THR A CA 1
ATOM 732 C C . THR A 1 97 ? -3.496 -9.266 23.363 1.00 95.38 97 THR A C 1
ATOM 734 O O . THR A 1 97 ? -4.388 -9.249 24.208 1.00 95.38 97 THR A O 1
ATOM 737 N N . VAL A 1 98 ? -3.648 -8.758 22.134 1.00 95.50 98 VAL A N 1
ATOM 738 C CA . VAL A 1 98 ? -4.895 -8.133 21.652 1.00 95.50 98 VAL A CA 1
ATOM 739 C C . VAL A 1 98 ? -6.024 -9.162 21.623 1.00 95.50 98 VAL A C 1
ATOM 741 O O . VAL A 1 98 ? -7.149 -8.877 22.042 1.00 95.50 98 VAL A O 1
ATOM 744 N N . ILE A 1 99 ? -5.723 -10.387 21.184 1.00 96.69 99 ILE A N 1
ATOM 745 C CA . ILE A 1 99 ? -6.679 -11.500 21.203 1.00 96.69 99 ILE A CA 1
ATOM 746 C C . ILE A 1 99 ? -7.094 -11.813 22.646 1.00 96.69 99 ILE A C 1
ATOM 748 O O . ILE A 1 99 ? -8.287 -11.877 22.942 1.00 96.69 99 ILE A O 1
ATOM 752 N N . ALA A 1 100 ? -6.129 -11.969 23.557 1.00 97.06 100 ALA A N 1
ATOM 753 C CA . ALA A 1 100 ? -6.416 -12.269 24.956 1.00 97.06 100 ALA A CA 1
ATOM 754 C C . ALA A 1 100 ? -7.250 -11.167 25.629 1.00 97.06 100 ALA A C 1
ATOM 756 O O . ALA A 1 100 ? -8.185 -11.476 26.366 1.00 97.06 100 ALA A O 1
ATOM 757 N N . GLU A 1 101 ? -6.953 -9.895 25.364 1.00 95.56 101 GLU A N 1
ATOM 758 C CA . GLU A 1 101 ? -7.718 -8.765 25.893 1.00 95.56 101 GLU A CA 1
ATOM 759 C C . GLU A 1 101 ? -9.175 -8.784 25.405 1.00 95.56 101 GLU A C 1
ATOM 761 O O . GLU A 1 101 ? -10.100 -8.705 26.219 1.00 95.56 101 GLU A O 1
ATOM 766 N N . ASN A 1 102 ? -9.393 -8.971 24.100 1.00 94.62 102 ASN A N 1
ATOM 767 C CA . ASN A 1 102 ? -10.736 -9.042 23.521 1.00 94.62 102 ASN A CA 1
ATOM 768 C C . ASN A 1 102 ? -11.551 -10.223 24.072 1.00 94.62 102 ASN A C 1
ATOM 770 O O . ASN A 1 102 ? -12.723 -10.053 24.421 1.00 94.62 102 ASN A O 1
ATOM 774 N N . GLU A 1 103 ? -10.936 -11.400 24.210 1.00 97.56 103 GLU A N 1
ATOM 775 C CA . GLU A 1 103 ? -11.583 -12.579 24.801 1.00 97.56 103 GLU A CA 1
ATOM 776 C C . GLU A 1 103 ? -11.928 -12.360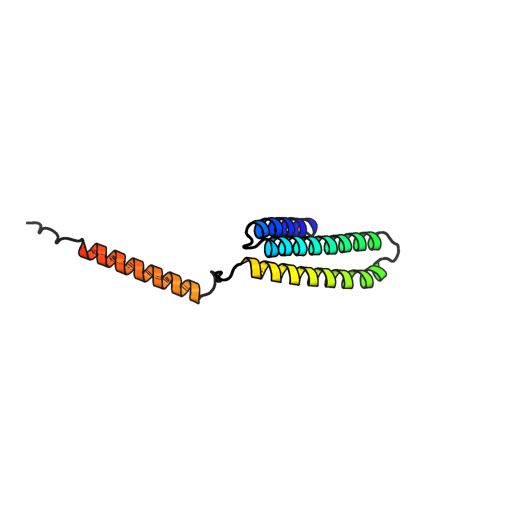 26.282 1.00 97.56 103 GLU A C 1
ATOM 778 O O . GLU A 1 103 ? -13.018 -12.726 26.730 1.00 97.56 103 GLU A O 1
ATOM 783 N N . LEU A 1 104 ? -11.051 -11.703 27.051 1.00 97.81 104 LEU A N 1
ATOM 784 C CA . LEU A 1 104 ? -11.319 -11.362 28.452 1.00 97.81 104 LEU A CA 1
ATOM 785 C C . LEU A 1 104 ? -12.485 -10.374 28.592 1.00 97.81 104 LEU A C 1
ATOM 787 O O . LEU A 1 104 ? -13.361 -10.577 29.440 1.00 97.81 104 LEU A O 1
ATOM 791 N N . LEU A 1 105 ? -12.538 -9.337 27.752 1.00 96.94 105 LEU A N 1
ATOM 792 C CA . LEU A 1 105 ? -13.651 -8.382 27.727 1.00 96.94 105 LEU A CA 1
ATOM 793 C C . LEU A 1 105 ? -14.969 -9.065 27.326 1.00 96.94 105 LEU A C 1
ATOM 795 O O . LEU A 1 105 ? -16.004 -8.848 27.968 1.00 96.94 105 LEU A O 1
ATOM 799 N N . GLY A 1 106 ? -14.933 -9.943 26.319 1.00 97.50 106 GLY A N 1
ATOM 800 C CA . GLY A 1 106 ? -16.086 -10.741 25.894 1.00 97.50 106 GLY A CA 1
ATOM 801 C C . GLY A 1 106 ? -16.584 -11.698 26.983 1.00 97.50 106 GLY A C 1
ATOM 802 O O . GLY A 1 106 ? -17.796 -11.812 27.221 1.00 97.50 106 GLY A O 1
ATOM 803 N N . ALA A 1 107 ? -15.664 -12.341 27.704 1.00 98.12 107 ALA A N 1
ATOM 804 C CA . ALA A 1 107 ? -15.984 -13.199 28.839 1.00 98.12 107 ALA A CA 1
ATOM 805 C C . ALA A 1 107 ? -16.633 -12.405 29.982 1.00 98.12 107 ALA A C 1
ATOM 807 O O . ALA A 1 107 ? -17.667 -12.824 30.508 1.00 98.12 107 ALA A O 1
ATOM 808 N N . ALA A 1 108 ? -16.093 -11.232 30.327 1.00 98.12 108 ALA A N 1
ATOM 809 C CA . ALA A 1 108 ? -16.666 -10.362 31.353 1.00 98.12 108 ALA A CA 1
ATOM 810 C C . ALA A 1 108 ? -18.100 -9.924 31.001 1.00 98.12 108 ALA A C 1
ATOM 812 O O . ALA A 1 108 ? -19.005 -10.038 31.833 1.00 98.12 108 ALA A O 1
ATOM 813 N N . ALA A 1 109 ? -18.338 -9.507 29.753 1.00 97.75 109 ALA A N 1
ATOM 814 C CA . ALA A 1 109 ? -19.674 -9.148 29.275 1.00 97.75 109 ALA A CA 1
ATOM 815 C C . ALA A 1 109 ? -20.653 -10.337 29.330 1.00 97.75 109 ALA A C 1
ATOM 817 O O . ALA A 1 109 ? -21.812 -10.180 29.727 1.00 97.75 109 ALA A O 1
ATOM 818 N N . SER A 1 110 ? -20.182 -11.538 28.984 1.00 98.06 110 SER A N 1
ATOM 819 C CA . SER A 1 110 ? -20.978 -12.771 29.045 1.00 98.06 110 SER A CA 1
ATOM 820 C C . SER A 1 110 ? -21.361 -13.143 30.481 1.00 98.06 110 SER A C 1
ATOM 822 O O . SER A 1 110 ? -22.505 -13.533 30.733 1.00 98.06 110 SER A O 1
ATOM 824 N N . ILE A 1 111 ? -20.440 -12.974 31.434 1.00 97.88 111 ILE A N 1
ATOM 825 C CA . ILE A 1 111 ? -20.698 -13.178 32.866 1.00 97.88 111 ILE A CA 1
ATOM 826 C C . ILE A 1 111 ? -21.749 -12.181 33.367 1.00 97.88 111 ILE A C 1
ATOM 828 O O . ILE A 1 111 ? -22.712 -12.589 34.018 1.00 97.88 111 ILE A O 1
ATOM 832 N N . ASP A 1 112 ? -21.617 -10.896 33.032 1.00 97.62 112 ASP A N 1
ATOM 833 C CA . ASP A 1 112 ? -22.552 -9.856 33.479 1.00 97.62 112 ASP A CA 1
ATOM 834 C C . ASP A 1 112 ? -23.965 -10.067 32.894 1.00 97.62 112 ASP A C 1
ATOM 836 O O . ASP A 1 112 ? -24.981 -9.954 33.590 1.00 97.62 112 ASP A O 1
ATOM 840 N N . ALA A 1 113 ? -24.051 -10.482 31.626 1.00 97.50 113 ALA A N 1
ATOM 841 C CA . ALA A 1 113 ? -25.311 -10.873 30.996 1.00 97.50 113 ALA A CA 1
ATOM 842 C C . ALA A 1 113 ? -25.949 -12.095 31.683 1.00 97.50 113 ALA A C 1
ATOM 844 O O . ALA A 1 113 ? -27.161 -12.109 31.932 1.00 97.50 113 ALA A O 1
ATOM 845 N N . ALA A 1 114 ? -25.149 -13.107 32.029 1.00 97.56 114 ALA A N 1
ATOM 846 C CA . ALA A 1 114 ? -25.623 -14.276 32.763 1.00 97.56 114 ALA A CA 1
ATOM 847 C C . ALA A 1 114 ? -26.112 -13.904 34.172 1.00 97.56 114 ALA A C 1
ATOM 849 O O . ALA A 1 114 ? -27.181 -14.359 34.582 1.00 97.56 114 ALA A O 1
ATOM 850 N N . ALA A 1 115 ? -25.395 -13.031 34.882 1.00 97.81 115 ALA A N 1
ATOM 851 C CA . ALA A 1 115 ? -25.782 -12.546 36.205 1.00 97.81 115 ALA A CA 1
ATOM 852 C C . ALA A 1 115 ? -27.121 -11.792 36.165 1.00 97.81 115 ALA A C 1
ATOM 854 O O . ALA A 1 115 ? -28.032 -12.101 36.938 1.00 97.81 115 ALA A O 1
ATOM 855 N N . LYS A 1 116 ? -27.296 -10.873 35.205 1.00 96.94 116 LYS A N 1
ATOM 856 C CA . LYS A 1 116 ? -28.575 -10.170 34.982 1.00 96.94 116 LYS A CA 1
ATOM 857 C C . LYS A 1 116 ? -29.706 -11.142 34.660 1.00 96.94 116 LYS A C 1
ATOM 859 O O . LYS A 1 116 ? -30.806 -11.014 35.201 1.00 96.94 116 LYS A O 1
ATOM 864 N N . LYS A 1 117 ? -29.437 -12.149 33.823 1.00 96.25 117 LYS A N 1
ATOM 865 C CA . LYS A 1 117 ? -30.414 -13.195 33.506 1.00 96.25 117 LYS A CA 1
ATOM 866 C C . LYS A 1 117 ? -30.821 -13.956 34.763 1.00 96.25 117 LYS A C 1
ATOM 868 O O . LYS A 1 117 ? -32.018 -14.074 35.000 1.00 96.25 117 LYS A O 1
ATOM 873 N N . LEU A 1 118 ? -29.870 -14.399 35.587 1.00 94.88 118 LEU A N 1
ATOM 874 C CA . LEU A 1 118 ? -30.147 -15.088 36.853 1.00 94.88 118 LEU A CA 1
ATOM 875 C C . LEU A 1 118 ? -30.979 -14.226 37.811 1.00 94.88 118 LEU A C 1
ATOM 877 O O . LEU A 1 118 ? -31.960 -14.721 38.360 1.00 94.88 118 LEU A O 1
ATOM 881 N N . ALA A 1 119 ? -30.655 -12.939 37.949 1.00 94.44 119 ALA A N 1
ATOM 882 C CA . ALA A 1 119 ? -31.408 -12.007 38.791 1.00 94.44 119 ALA A CA 1
ATOM 883 C C . ALA A 1 119 ? -32.858 -11.787 38.313 1.00 94.44 119 ALA A C 1
ATOM 885 O O . ALA A 1 119 ? -33.745 -11.520 39.120 1.00 94.44 119 ALA A O 1
ATOM 886 N N . SER A 1 120 ? -33.115 -11.918 37.006 1.00 92.94 120 SER A N 1
ATOM 887 C CA . SER A 1 120 ? -34.461 -11.789 36.428 1.00 92.94 120 SER A CA 1
ATOM 888 C C . SER A 1 120 ? -35.342 -13.037 36.594 1.00 92.94 120 SER A C 1
ATOM 890 O O . SER A 1 120 ? -36.553 -12.976 36.355 1.00 92.94 120 SER A O 1
ATOM 892 N N . LEU A 1 121 ? -34.763 -14.177 36.987 1.00 92.25 121 LEU A N 1
ATOM 893 C CA . LEU A 1 121 ? -35.505 -15.428 37.130 1.00 92.25 121 LEU A CA 1
ATOM 894 C C . LEU A 1 121 ? -36.371 -15.419 38.394 1.00 92.25 121 LEU A C 1
ATOM 896 O O . LEU A 1 121 ? -35.975 -14.945 39.455 1.00 92.25 121 LEU A O 1
ATOM 900 N N . ARG A 1 122 ? -37.566 -16.007 38.286 1.00 87.69 122 ARG A N 1
ATOM 901 C CA . ARG A 1 122 ? -38.466 -16.260 39.421 1.00 87.69 122 ARG A CA 1
ATOM 902 C C . ARG A 1 122 ? -38.495 -17.755 39.759 1.00 87.69 122 ARG A C 1
ATOM 904 O O . ARG A 1 122 ? -38.270 -18.572 38.861 1.00 87.69 122 ARG A O 1
ATOM 911 N N . PRO A 1 123 ? -38.809 -18.131 41.013 1.00 86.94 123 PRO A N 1
ATOM 912 C CA . PRO A 1 123 ? -38.950 -19.531 41.402 1.00 86.94 123 PRO A CA 1
ATOM 913 C C . PRO A 1 123 ? -39.957 -20.263 40.509 1.00 86.94 123 PRO A C 1
ATOM 915 O O . PRO A 1 123 ? -41.029 -19.733 40.200 1.00 86.94 123 PRO A O 1
ATOM 918 N N . ARG A 1 124 ? -39.627 -21.492 40.097 1.00 83.56 124 ARG A N 1
ATOM 919 C CA . ARG A 1 124 ? -40.580 -22.351 39.381 1.00 83.56 124 ARG A CA 1
ATOM 920 C C . ARG A 1 124 ? -41.746 -22.676 40.315 1.00 83.56 124 ARG A C 1
ATOM 922 O O . 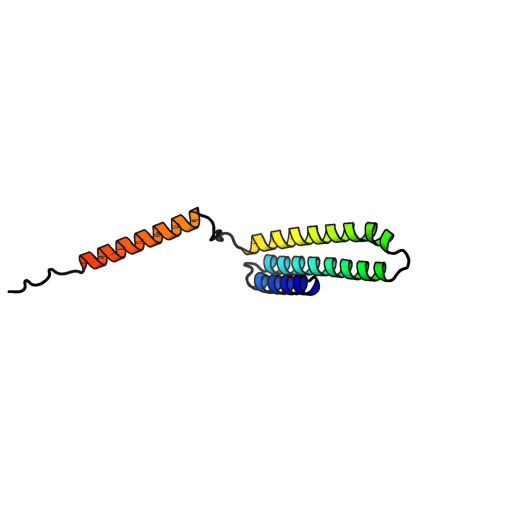ARG A 1 124 ? -41.529 -23.060 41.460 1.00 83.56 124 ARG A O 1
ATOM 929 N N . ARG A 1 125 ? -42.979 -22.519 39.824 1.00 80.94 125 ARG A N 1
ATOM 930 C CA . ARG A 1 125 ? -44.186 -22.918 40.564 1.00 80.94 125 ARG A CA 1
ATOM 931 C C . ARG A 1 125 ? -44.136 -24.429 40.802 1.00 80.94 125 ARG A C 1
ATOM 933 O O . ARG A 1 125 ? -43.833 -25.171 39.869 1.00 80.94 125 ARG A O 1
ATOM 940 N N . SER A 1 126 ? -44.406 -24.867 42.031 1.00 74.69 126 SER A N 1
ATOM 941 C CA . SER A 1 126 ? -44.511 -26.291 42.350 1.00 74.69 126 SER A CA 1
ATOM 942 C C . SER A 1 126 ? -45.676 -26.898 41.575 1.00 74.69 126 SER A C 1
ATOM 944 O O . SER A 1 126 ? -46.773 -26.340 41.566 1.00 74.69 126 SER A O 1
ATOM 946 N N . ILE A 1 127 ? -45.424 -28.026 40.918 1.00 69.75 127 ILE A N 1
ATOM 947 C CA . ILE A 1 127 ? -46.471 -28.851 40.321 1.00 69.75 127 ILE A CA 1
ATOM 948 C C . ILE A 1 127 ? -47.073 -29.634 41.493 1.00 69.75 127 ILE A C 1
ATOM 950 O O . ILE A 1 127 ? -46.345 -30.385 42.141 1.00 69.75 127 ILE A O 1
ATOM 954 N N . GLN A 1 128 ? -48.333 -29.342 41.831 1.00 47.56 128 GLN A N 1
ATOM 955 C CA . GLN A 1 128 ? -49.128 -30.131 42.779 1.00 47.56 128 GLN A CA 1
ATOM 956 C C . GLN A 1 128 ? -49.587 -31.433 42.132 1.00 47.56 128 GLN A C 1
ATOM 958 O O . GLN A 1 128 ? -49.905 -31.394 40.922 1.00 47.56 128 GLN A O 1
#